Protein AF-A0A8S3I691-F1 (afdb_monomer_lite)

pLDDT: mean 92.96, std 3.78, range [67.19, 96.25]

Sequence (69 aa):
VLARLIGVDEPEIDHWSSQNLQYPAGRVISTWCNSTSPPPTVAQLYFLLSTNQLNRLDLARHIETMYRI

Secondary structure (DSSP, 8-state):
-HHHHTT--HHHHHHHHHTT-S-HHHHHHHHHHHHSSSPPPHHHHHHHHHSTTT--HHHHHHHHHHHT-

Foldseek 3Di:
DLLVVLPNDPVVVVVLVVPPDPCSVVVSQVCQQVVDVPGDDLVVVLVVCVDPVNVNVVVSVVSCVVPVD

Radius of gyration: 12.63 Å; chains: 1; bounding box: 25×25×31 Å

InterPro domains:
  IPR000488 Death domain [PS50017] (1-67)
  IPR011029 Death-like domain superfamily [G3DSA:1.10.533.10] (1-68)

Structure (mmCIF, N/CA/C/O backbone):
data_AF-A0A8S3I691-F1
#
_entry.id   AF-A0A8S3I691-F1
#
loop_
_atom_site.group_PDB
_atom_site.id
_atom_site.type_symbol
_atom_site.label_atom_id
_atom_site.label_alt_id
_atom_site.label_comp_id
_atom_site.label_asym_id
_atom_site.label_entity_id
_atom_site.label_seq_id
_atom_site.pdbx_PDB_ins_code
_atom_site.Cartn_x
_atom_site.Cartn_y
_atom_site.Cartn_z
_atom_site.occupancy
_atom_site.B_iso_or_equiv
_atom_site.auth_seq_id
_atom_site.auth_comp_id
_atom_site.auth_asym_id
_atom_site.auth_atom_id
_atom_site.pdbx_PDB_model_num
ATOM 1 N N . VAL A 1 1 ? -1.598 -0.021 -8.886 1.00 87.88 1 VAL A N 1
ATOM 2 C CA . VAL A 1 1 ? -2.554 0.987 -8.354 1.00 87.88 1 VAL A CA 1
ATOM 3 C C . VAL A 1 1 ? -2.026 1.648 -7.087 1.00 87.88 1 VAL A C 1
ATOM 5 O O . VAL A 1 1 ? -1.697 2.816 -7.179 1.00 87.88 1 VAL A O 1
ATOM 8 N N . LEU A 1 2 ? -1.853 0.936 -5.960 1.00 92.50 2 LEU A N 1
ATOM 9 C CA . LEU A 1 2 ? -1.352 1.537 -4.706 1.00 92.50 2 LEU A CA 1
ATOM 10 C C . LEU A 1 2 ? -0.039 2.318 -4.887 1.00 92.50 2 LEU A C 1
ATOM 12 O O . LEU A 1 2 ? 0.018 3.464 -4.475 1.00 92.50 2 LEU A O 1
ATOM 16 N N . ALA A 1 3 ? 0.959 1.733 -5.562 1.00 94.00 3 ALA A N 1
ATOM 17 C CA . ALA A 1 3 ? 2.252 2.376 -5.826 1.00 94.00 3 ALA A CA 1
ATOM 18 C C . ALA A 1 3 ? 2.114 3.762 -6.486 1.00 94.00 3 ALA A C 1
ATOM 20 O O . ALA A 1 3 ? 2.721 4.721 -6.035 1.00 94.00 3 ALA A O 1
ATOM 21 N N . ARG A 1 4 ? 1.223 3.892 -7.475 1.00 94.50 4 ARG A N 1
ATOM 22 C CA . ARG A 1 4 ? 0.931 5.173 -8.138 1.00 94.50 4 ARG A CA 1
ATOM 23 C C . ARG A 1 4 ? 0.280 6.175 -7.187 1.00 94.50 4 ARG A C 1
ATOM 25 O O . ARG A 1 4 ? 0.625 7.347 -7.195 1.00 94.50 4 ARG A O 1
ATOM 32 N N . LEU A 1 5 ? -0.655 5.712 -6.353 1.00 91.69 5 LEU A N 1
ATOM 33 C CA . LEU A 1 5 ? -1.381 6.570 -5.409 1.00 91.69 5 LEU A CA 1
ATOM 34 C C . LEU A 1 5 ? -0.477 7.166 -4.328 1.00 91.69 5 LEU A C 1
ATOM 36 O O . LEU A 1 5 ? -0.755 8.258 -3.847 1.00 91.69 5 LEU A O 1
ATOM 40 N N . ILE A 1 6 ? 0.593 6.463 -3.961 1.00 91.88 6 ILE A N 1
ATOM 41 C CA . ILE A 1 6 ? 1.586 6.945 -2.994 1.00 91.88 6 ILE A CA 1
ATOM 42 C C . ILE A 1 6 ? 2.757 7.692 -3.662 1.00 91.88 6 ILE A C 1
ATOM 44 O O . ILE A 1 6 ? 3.717 8.035 -2.979 1.00 91.88 6 ILE A O 1
ATOM 48 N N . GLY A 1 7 ? 2.690 7.929 -4.979 1.00 92.06 7 GLY A N 1
ATOM 49 C CA . GLY A 1 7 ? 3.675 8.719 -5.722 1.00 92.06 7 GLY A CA 1
ATOM 50 C C . GLY A 1 7 ? 4.931 7.971 -6.178 1.00 92.06 7 GLY A C 1
ATOM 51 O O . GLY A 1 7 ? 5.948 8.617 -6.392 1.00 92.06 7 GLY A O 1
ATOM 52 N N . VAL A 1 8 ? 4.894 6.641 -6.316 1.00 94.38 8 VAL A N 1
ATOM 53 C CA . VAL A 1 8 ? 5.989 5.884 -6.956 1.00 94.38 8 VAL A CA 1
ATOM 54 C C . VAL A 1 8 ? 5.911 6.062 -8.473 1.00 94.38 8 VAL A C 1
ATOM 56 O O . VAL A 1 8 ? 4.839 5.888 -9.061 1.00 94.38 8 VAL A O 1
ATOM 59 N N . ASP A 1 9 ? 7.048 6.362 -9.097 1.00 94.50 9 ASP A N 1
ATOM 60 C CA . ASP A 1 9 ? 7.151 6.588 -10.539 1.00 94.50 9 ASP A CA 1
ATOM 61 C C . ASP A 1 9 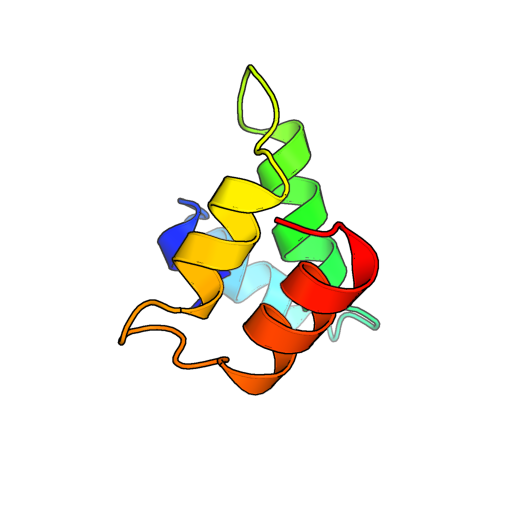? 6.945 5.295 -11.353 1.00 94.50 9 ASP A C 1
ATOM 63 O O . ASP A 1 9 ? 7.369 4.208 -10.954 1.00 94.50 9 ASP A O 1
ATOM 67 N N . GLU A 1 10 ? 6.345 5.405 -12.546 1.00 94.31 10 GLU A N 1
ATOM 68 C CA . GLU A 1 10 ? 6.080 4.247 -13.423 1.00 94.31 10 GLU A CA 1
ATOM 69 C C . GLU A 1 10 ? 7.326 3.402 -13.743 1.00 94.31 10 GLU A C 1
ATOM 71 O O . GLU A 1 10 ? 7.230 2.180 -13.629 1.00 94.31 10 GLU A O 1
ATOM 76 N N . PRO A 1 11 ? 8.510 3.974 -14.054 1.00 96.25 11 PRO A N 1
ATOM 77 C CA . PRO A 1 11 ? 9.701 3.165 -14.314 1.00 96.25 11 PRO A CA 1
ATOM 78 C C . PRO A 1 11 ? 10.125 2.308 -13.115 1.00 96.25 11 PRO A C 1
ATOM 80 O O . PRO A 1 11 ? 10.632 1.199 -13.289 1.00 96.25 11 PRO A O 1
ATOM 83 N N . GLU A 1 12 ? 9.912 2.795 -11.890 1.00 94.75 12 GLU A N 1
ATOM 84 C CA . GLU A 1 12 ? 10.206 2.034 -10.676 1.00 94.75 12 GLU A CA 1
ATOM 85 C C . GLU A 1 12 ? 9.170 0.921 -10.453 1.00 94.75 12 GLU A C 1
ATOM 87 O O . GLU A 1 12 ? 9.532 -0.207 -10.103 1.00 94.75 12 GLU A O 1
ATOM 92 N N . ILE A 1 13 ? 7.892 1.193 -10.737 1.00 95.00 13 ILE A N 1
ATOM 93 C CA . ILE A 1 13 ? 6.822 0.184 -10.706 1.00 95.00 13 ILE A CA 1
ATOM 94 C C . ILE A 1 13 ? 7.097 -0.933 -11.720 1.00 95.00 13 ILE A C 1
ATOM 96 O O . ILE A 1 13 ? 6.971 -2.117 -11.382 1.00 95.00 13 ILE A O 1
ATOM 100 N N . ASP A 1 14 ? 7.493 -0.576 -12.940 1.00 94.94 14 ASP A N 1
ATOM 101 C CA . ASP A 1 14 ? 7.846 -1.525 -13.998 1.00 94.94 14 ASP A CA 1
ATOM 102 C C . ASP A 1 14 ? 9.059 -2.363 -13.585 1.00 94.94 14 ASP A C 1
ATOM 104 O O . ASP A 1 14 ? 9.050 -3.595 -13.698 1.00 94.94 14 ASP A O 1
ATOM 108 N N . HIS A 1 15 ? 10.072 -1.715 -13.004 1.00 95.12 15 HIS A N 1
ATOM 109 C CA . HIS A 1 15 ? 11.241 -2.401 -12.473 1.00 95.12 15 HIS A CA 1
ATOM 110 C C . HIS A 1 15 ? 10.861 -3.423 -11.393 1.00 95.12 15 HIS A C 1
ATOM 112 O O . HIS A 1 15 ? 11.254 -4.586 -11.488 1.00 95.12 15 HIS A O 1
ATOM 118 N N . TRP A 1 16 ? 10.051 -3.054 -10.397 1.00 94.75 16 TRP A N 1
ATOM 119 C CA . TRP A 1 16 ? 9.602 -3.993 -9.361 1.00 94.75 16 TRP A CA 1
ATOM 120 C C . TRP A 1 16 ? 8.758 -5.138 -9.921 1.00 94.75 16 TRP A C 1
ATOM 122 O O . TRP A 1 16 ? 8.900 -6.278 -9.471 1.00 94.75 16 TRP A O 1
ATOM 132 N N . SER A 1 17 ? 7.921 -4.855 -10.918 1.00 91.69 17 SER A N 1
ATOM 133 C CA . SER A 1 17 ? 7.094 -5.865 -11.588 1.00 91.69 17 SER A CA 1
ATOM 134 C C . SER A 1 17 ? 7.944 -6.899 -12.335 1.00 91.69 17 SER A C 1
ATOM 136 O O . SER A 1 17 ? 7.562 -8.065 -12.409 1.00 91.69 17 SER A O 1
ATOM 138 N N . SER A 1 18 ? 9.134 -6.510 -12.807 1.00 95.19 18 SER A N 1
ATOM 139 C CA . SER A 1 18 ? 10.092 -7.417 -13.456 1.00 95.19 18 SER A CA 1
ATOM 140 C C . SER A 1 18 ? 10.858 -8.335 -12.487 1.00 95.19 18 SER A C 1
ATOM 142 O O . SER A 1 18 ? 11.376 -9.368 -12.903 1.00 95.19 18 SER A O 1
ATOM 144 N N . GLN A 1 19 ? 10.926 -7.995 -11.191 1.00 92.31 19 GLN A N 1
ATOM 145 C CA . GLN A 1 19 ? 11.782 -8.681 -10.207 1.00 92.31 19 GLN A CA 1
ATOM 146 C C . GLN A 1 19 ? 11.160 -9.920 -9.540 1.00 92.31 19 GLN A C 1
ATOM 148 O O . GLN A 1 19 ? 11.806 -10.521 -8.685 1.00 92.31 19 GLN A O 1
ATOM 153 N N . ASN A 1 20 ? 9.928 -10.307 -9.890 1.00 89.88 20 ASN A N 1
ATOM 154 C CA . ASN A 1 20 ? 9.188 -11.411 -9.254 1.00 89.88 20 ASN A CA 1
ATOM 155 C C . ASN A 1 20 ? 9.268 -11.384 -7.710 1.00 89.88 20 ASN A C 1
ATOM 157 O O . ASN A 1 20 ? 9.685 -12.341 -7.054 1.00 89.88 20 ASN A O 1
ATOM 161 N N . LEU A 1 21 ? 8.934 -10.231 -7.127 1.00 92.31 21 LEU A N 1
ATOM 162 C CA . LEU A 1 21 ? 9.074 -9.989 -5.693 1.00 92.31 21 LEU A CA 1
ATOM 163 C C . LEU A 1 21 ? 8.182 -10.926 -4.870 1.00 92.31 21 LEU A C 1
ATOM 165 O O . LEU A 1 21 ? 6.992 -11.052 -5.143 1.00 92.31 21 LEU A O 1
ATOM 169 N N . GLN A 1 22 ? 8.728 -11.483 -3.784 1.00 93.12 22 GLN A N 1
ATOM 170 C CA . GLN A 1 22 ? 7.969 -12.322 -2.848 1.00 93.12 22 GLN A CA 1
ATOM 171 C C . GLN A 1 22 ? 6.829 -11.549 -2.157 1.00 93.12 22 GLN A C 1
ATOM 173 O O . GLN A 1 22 ? 5.758 -12.101 -1.924 1.00 93.12 22 GLN A O 1
ATOM 178 N N . TYR A 1 23 ? 7.044 -10.260 -1.856 1.00 92.75 23 TYR A N 1
ATOM 179 C CA . TYR A 1 23 ? 6.064 -9.394 -1.189 1.00 92.75 23 TYR A CA 1
ATOM 180 C C . TYR A 1 23 ? 5.965 -8.013 -1.862 1.00 92.75 23 TYR A C 1
ATOM 182 O O . TYR A 1 23 ? 6.446 -7.017 -1.311 1.00 92.75 23 TYR A O 1
ATOM 190 N N . PRO A 1 24 ? 5.321 -7.904 -3.040 1.00 92.44 24 PRO A N 1
ATOM 191 C CA . PRO A 1 24 ? 5.243 -6.645 -3.784 1.00 92.44 24 PRO A CA 1
ATOM 192 C C . PRO A 1 24 ? 4.555 -5.528 -2.986 1.00 92.44 24 PRO A C 1
ATOM 194 O O . PRO A 1 24 ? 5.041 -4.402 -2.944 1.00 92.44 24 PRO A O 1
ATOM 197 N N . ALA A 1 25 ? 3.465 -5.843 -2.278 1.00 91.19 25 ALA A N 1
ATOM 198 C CA . ALA A 1 25 ? 2.755 -4.872 -1.441 1.00 91.19 25 ALA A CA 1
ATOM 199 C C . ALA A 1 25 ? 3.609 -4.374 -0.261 1.00 91.19 25 ALA A C 1
ATOM 201 O O . ALA A 1 25 ? 3.565 -3.192 0.071 1.00 91.19 25 ALA A O 1
ATOM 202 N N . GLY A 1 26 ? 4.425 -5.255 0.331 1.00 93.81 26 GLY A N 1
ATOM 203 C CA . GLY A 1 26 ? 5.358 -4.892 1.399 1.00 93.81 26 GLY A CA 1
ATOM 204 C C . GLY A 1 26 ? 6.431 -3.919 0.916 1.00 93.81 26 GLY A C 1
ATOM 205 O O . GLY A 1 26 ? 6.725 -2.949 1.609 1.00 93.81 26 GLY A O 1
ATOM 206 N N . ARG A 1 27 ? 6.951 -4.114 -0.306 1.00 95.19 27 ARG A N 1
ATOM 207 C CA . ARG A 1 27 ? 7.877 -3.155 -0.926 1.00 95.19 27 ARG A CA 1
ATOM 208 C C . ARG A 1 27 ? 7.230 -1.784 -1.106 1.00 95.19 27 ARG A C 1
ATOM 210 O O . ARG A 1 27 ? 7.809 -0.795 -0.681 1.00 95.19 27 ARG A O 1
ATOM 217 N N . VAL A 1 28 ? 6.021 -1.736 -1.664 1.00 95.38 28 VAL A N 1
ATOM 21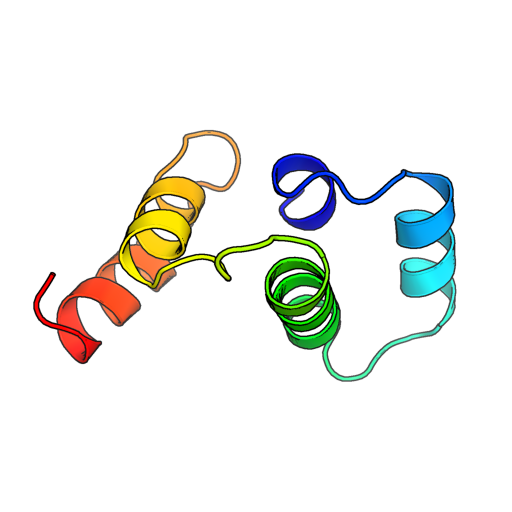8 C CA . VAL A 1 28 ? 5.285 -0.481 -1.896 1.00 95.38 28 VAL A CA 1
ATOM 219 C C . VAL A 1 28 ? 5.063 0.287 -0.587 1.00 95.38 28 VAL A C 1
ATOM 221 O O . VAL A 1 28 ? 5.358 1.477 -0.519 1.00 95.38 28 VAL A O 1
ATOM 224 N N . ILE A 1 29 ? 4.594 -0.390 0.468 1.00 94.12 29 ILE A N 1
ATOM 225 C CA . ILE A 1 29 ? 4.383 0.243 1.780 1.00 94.12 29 ILE A CA 1
ATOM 226 C C . ILE A 1 29 ? 5.712 0.681 2.406 1.00 94.12 29 ILE A C 1
ATOM 228 O O . ILE A 1 29 ? 5.795 1.787 2.933 1.00 94.12 29 ILE A O 1
ATOM 232 N N . SER A 1 30 ? 6.764 -0.138 2.315 1.00 94.56 30 SER A N 1
ATOM 233 C CA . SER A 1 30 ? 8.086 0.238 2.823 1.00 94.56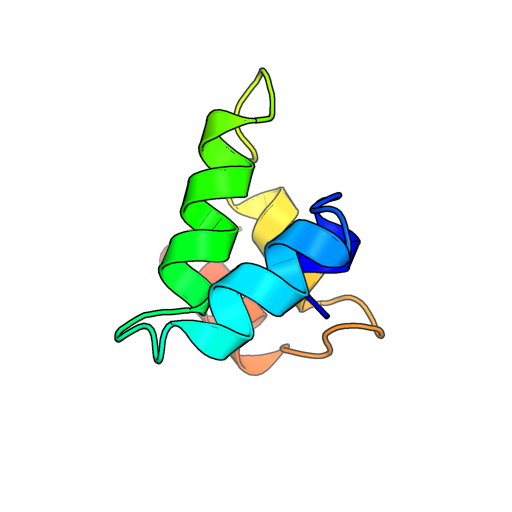 30 SER A CA 1
ATOM 234 C C . SER A 1 30 ? 8.629 1.484 2.127 1.00 94.56 30 SER A C 1
ATOM 236 O O . SER A 1 30 ? 9.177 2.351 2.804 1.00 94.56 30 SER A O 1
ATOM 238 N N . THR A 1 31 ? 8.481 1.590 0.804 1.00 95.06 31 THR A N 1
ATOM 239 C CA . THR A 1 31 ? 8.893 2.786 0.062 1.00 95.06 31 THR A CA 1
ATOM 240 C C . THR A 1 31 ? 8.113 4.004 0.534 1.00 95.06 31 THR A C 1
ATOM 242 O O . THR A 1 31 ? 8.732 5.025 0.813 1.00 95.06 31 THR A O 1
ATOM 245 N N . TRP A 1 32 ? 6.793 3.885 0.723 1.00 95.25 32 TRP A N 1
ATOM 246 C CA . TRP A 1 32 ? 5.965 4.984 1.228 1.00 95.25 32 TRP A CA 1
ATOM 247 C C . TRP A 1 32 ? 6.442 5.498 2.588 1.00 95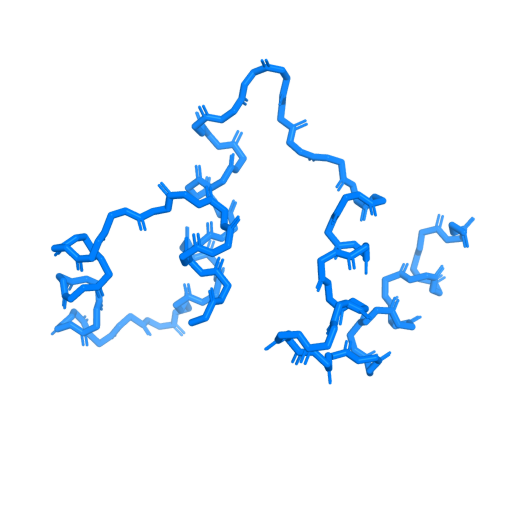.25 32 TRP A C 1
ATOM 249 O O . TRP A 1 32 ? 6.635 6.696 2.771 1.00 95.25 32 TRP A O 1
ATOM 259 N N . CYS A 1 33 ? 6.686 4.584 3.531 1.00 95.19 33 CYS A N 1
ATOM 260 C CA . CYS A 1 33 ? 7.138 4.936 4.874 1.00 95.19 33 CYS A CA 1
ATOM 261 C C . CYS A 1 33 ? 8.507 5.622 4.895 1.00 95.19 33 CYS A C 1
ATOM 263 O O . CYS A 1 33 ? 8.763 6.422 5.791 1.00 95.19 33 CYS A O 1
ATOM 265 N N . ASN A 1 34 ? 9.368 5.309 3.925 1.00 94.94 34 ASN A N 1
ATOM 266 C CA . ASN A 1 34 ? 10.721 5.849 3.842 1.00 94.94 34 ASN A CA 1
ATOM 267 C C . ASN A 1 34 ? 10.810 7.140 3.012 1.00 94.94 34 ASN A C 1
ATOM 269 O O . ASN A 1 34 ? 11.757 7.902 3.196 1.00 94.94 34 ASN A O 1
ATOM 273 N N . SER A 1 35 ? 9.870 7.384 2.093 1.00 91.62 35 SER A N 1
ATOM 274 C CA . SER A 1 35 ? 9.912 8.537 1.185 1.00 91.62 35 SER A CA 1
ATOM 275 C C . SER A 1 35 ? 9.195 9.778 1.722 1.00 91.62 35 SER A C 1
ATOM 277 O O . SER A 1 35 ? 9.511 10.890 1.300 1.00 91.62 35 SER A O 1
ATOM 279 N N . THR A 1 36 ? 8.257 9.628 2.662 1.00 90.12 36 THR A N 1
ATOM 280 C CA . THR A 1 36 ? 7.515 10.755 3.249 1.00 90.12 36 THR A CA 1
ATOM 281 C C . THR A 1 36 ? 8.024 11.121 4.642 1.00 90.12 36 THR A C 1
ATOM 283 O O . THR A 1 36 ? 8.221 10.247 5.484 1.00 90.12 36 THR A O 1
ATOM 286 N N . SER A 1 37 ? 8.166 12.423 4.914 1.00 90.50 37 SER A N 1
ATOM 287 C CA . SER A 1 37 ? 8.473 12.959 6.244 1.00 90.50 37 SER A CA 1
ATOM 288 C C . SER A 1 37 ? 7.397 13.977 6.657 1.00 90.50 37 SER A C 1
ATOM 290 O O . SER A 1 37 ? 7.296 15.025 6.015 1.00 90.50 37 SER A O 1
ATOM 292 N N . PRO A 1 38 ? 6.574 13.698 7.688 1.00 91.69 38 PRO A N 1
ATOM 293 C CA . PRO A 1 38 ? 6.588 12.494 8.525 1.00 91.69 38 PRO A CA 1
ATOM 294 C C . PRO A 1 38 ? 6.135 11.226 7.768 1.00 91.69 38 PRO A C 1
ATOM 296 O O . PRO A 1 38 ? 5.458 11.343 6.743 1.00 91.69 38 PRO A O 1
ATOM 299 N N . PRO A 1 39 ? 6.473 10.020 8.273 1.00 94.75 39 PRO A N 1
ATOM 300 C CA . PRO A 1 39 ? 5.953 8.766 7.736 1.00 94.75 39 PRO A CA 1
ATOM 301 C C . PRO A 1 39 ? 4.417 8.734 7.744 1.00 94.75 39 PRO A C 1
ATOM 303 O O . PRO A 1 39 ? 3.789 9.366 8.603 1.00 94.75 39 PRO A O 1
ATOM 306 N N . PRO A 1 40 ? 3.794 7.975 6.831 1.00 94.94 40 PRO A N 1
ATOM 307 C CA . PRO A 1 40 ? 2.355 7.909 6.729 1.00 94.94 40 PRO A CA 1
ATOM 308 C C . PRO A 1 40 ? 1.767 7.153 7.922 1.00 94.94 40 PRO A C 1
ATOM 310 O O . PRO A 1 40 ? 2.327 6.186 8.440 1.00 94.94 40 PRO A O 1
ATOM 313 N N . THR A 1 41 ? 0.598 7.600 8.355 1.00 94.38 41 THR A N 1
ATOM 314 C CA . THR A 1 41 ? -0.137 7.028 9.482 1.00 94.38 41 THR A CA 1
ATOM 315 C C . THR A 1 41 ? -1.033 5.872 9.044 1.00 94.38 41 THR A C 1
ATOM 317 O O . THR A 1 41 ? -1.446 5.765 7.886 1.00 94.38 41 THR A O 1
ATOM 320 N N . VAL A 1 42 ? -1.430 5.038 10.007 1.00 93.88 42 VAL A N 1
ATOM 321 C CA . VAL A 1 42 ? -2.398 3.957 9.768 1.00 93.88 42 VAL A CA 1
ATOM 322 C C . VAL A 1 42 ? -3.744 4.507 9.267 1.00 93.88 42 VAL A C 1
ATOM 324 O O . VAL A 1 42 ? -4.358 3.908 8.388 1.00 93.88 42 VAL A O 1
ATOM 327 N N . ALA A 1 43 ? -4.166 5.684 9.741 1.00 93.31 43 ALA A N 1
ATOM 328 C CA . ALA A 1 43 ? -5.380 6.352 9.268 1.00 93.31 43 ALA A CA 1
ATOM 329 C C . ALA A 1 43 ? -5.293 6.757 7.782 1.00 93.31 43 ALA A C 1
ATOM 331 O O . ALA A 1 43 ? -6.269 6.628 7.044 1.00 93.31 43 ALA A O 1
ATOM 332 N N . GLN A 1 44 ? -4.118 7.191 7.309 1.00 94.06 44 GLN A N 1
ATOM 333 C CA . GLN A 1 44 ? -3.904 7.487 5.886 1.00 94.06 44 GLN A CA 1
ATOM 334 C C . GLN A 1 44 ? -3.947 6.217 5.030 1.00 94.06 44 GLN A C 1
ATOM 336 O O . GLN A 1 44 ? -4.522 6.234 3.940 1.00 94.06 44 GLN A O 1
ATOM 341 N N . LEU A 1 45 ? -3.400 5.101 5.525 1.00 94.25 45 LEU A N 1
ATOM 342 C CA . LEU A 1 45 ? -3.519 3.808 4.848 1.00 94.25 45 LEU A CA 1
ATOM 343 C C . LEU A 1 45 ? -4.984 3.342 4.782 1.00 94.25 45 LEU A C 1
ATOM 345 O O . LEU A 1 45 ? -5.442 2.933 3.715 1.00 94.25 45 LEU A O 1
ATOM 349 N N . TYR A 1 46 ? -5.733 3.456 5.883 1.00 94.50 46 TYR A N 1
ATOM 350 C CA . TYR A 1 46 ? -7.173 3.175 5.922 1.00 94.50 46 TYR A CA 1
ATOM 351 C C . TYR A 1 46 ? -7.943 3.999 4.880 1.00 94.50 46 TYR A C 1
ATOM 353 O O . TYR A 1 46 ? -8.739 3.448 4.111 1.00 94.50 46 TYR A O 1
ATOM 361 N N . PHE A 1 47 ? -7.667 5.306 4.809 1.00 93.69 47 PHE A N 1
ATOM 362 C CA . PHE A 1 47 ? -8.304 6.195 3.843 1.00 93.69 47 PHE A CA 1
ATOM 363 C C . PHE A 1 47 ? -8.019 5.755 2.405 1.00 93.69 47 PHE A C 1
ATOM 365 O O . PHE A 1 47 ? -8.960 5.584 1.632 1.00 93.69 47 PHE A O 1
ATOM 372 N N . LEU A 1 48 ? -6.751 5.493 2.058 1.00 94.62 48 LEU A N 1
ATOM 373 C CA . LEU A 1 48 ? -6.373 5.027 0.720 1.00 94.62 48 LEU A CA 1
ATOM 374 C C . LEU A 1 48 ? -7.106 3.739 0.334 1.00 94.62 48 LEU A C 1
ATOM 376 O O . LEU A 1 48 ? -7.670 3.663 -0.758 1.00 94.62 48 LEU A O 1
ATOM 380 N N . LEU A 1 49 ? -7.145 2.748 1.226 1.00 94.81 49 LEU A N 1
ATOM 381 C CA . LEU A 1 49 ? -7.827 1.473 0.972 1.00 94.81 49 LEU A CA 1
ATOM 382 C C . LEU A 1 49 ? -9.336 1.642 0.745 1.00 94.81 49 LEU A C 1
ATOM 384 O O . LEU A 1 49 ? -9.926 0.868 -0.010 1.00 94.81 49 LEU A O 1
ATOM 388 N N . SER A 1 50 ? -9.929 2.670 1.353 1.00 93.38 50 SER A N 1
ATOM 389 C CA . SER A 1 50 ? -11.352 3.006 1.242 1.00 93.38 50 SER A CA 1
ATOM 390 C C . SER A 1 50 ? -11.692 3.881 0.031 1.00 93.38 50 SER A C 1
ATOM 392 O O . SER A 1 50 ? -12.867 4.117 -0.244 1.00 93.38 50 SER A O 1
ATOM 394 N N . THR A 1 51 ? -10.693 4.365 -0.716 1.00 93.56 51 THR A N 1
ATOM 395 C CA . THR A 1 51 ? -10.937 5.116 -1.956 1.00 93.56 51 THR A CA 1
ATOM 396 C C . THR A 1 51 ? -11.524 4.219 -3.043 1.00 93.56 51 THR A C 1
ATOM 398 O O . THR A 1 51 ? -11.197 3.037 -3.133 1.00 93.56 51 THR A O 1
ATOM 401 N N . ASN A 1 52 ? -12.298 4.799 -3.963 1.00 92.06 52 ASN A N 1
ATOM 402 C CA . ASN A 1 52 ? -12.830 4.072 -5.124 1.00 92.06 52 ASN A CA 1
ATOM 403 C C . ASN A 1 52 ? -11.735 3.461 -6.019 1.00 92.06 52 ASN A C 1
ATOM 405 O O . ASN A 1 52 ? -11.990 2.493 -6.727 1.00 92.06 52 ASN A O 1
ATOM 409 N N . GLN A 1 53 ? -10.522 4.024 -6.004 1.00 93.12 53 GLN A N 1
ATOM 410 C CA . GLN A 1 53 ? -9.404 3.559 -6.829 1.00 93.12 53 GLN A CA 1
ATOM 411 C C . GLN A 1 53 ? -8.846 2.218 -6.344 1.00 93.12 53 GLN A C 1
ATOM 413 O O . GLN A 1 53 ? -8.454 1.391 -7.166 1.00 93.12 53 GLN A O 1
ATOM 418 N N . LEU A 1 54 ? -8.788 2.001 -5.025 1.00 92.88 54 LEU A N 1
ATOM 419 C CA . LEU A 1 54 ? -8.340 0.733 -4.445 1.00 92.88 54 LEU A CA 1
ATOM 420 C C . LEU A 1 54 ? -9.509 -0.191 -4.109 1.00 92.88 54 LEU A C 1
ATOM 422 O O . LEU A 1 54 ? -9.407 -1.390 -4.354 1.00 92.88 54 LEU A O 1
ATOM 426 N N . ASN A 1 55 ? -10.593 0.363 -3.564 1.00 93.19 55 ASN A N 1
ATOM 427 C CA . ASN A 1 55 ? -11.806 -0.338 -3.150 1.00 93.19 55 ASN A CA 1
ATOM 428 C C . ASN A 1 55 ? -11.514 -1.633 -2.363 1.00 93.19 55 ASN A C 1
ATOM 430 O O . ASN A 1 55 ? -12.105 -2.687 -2.598 1.00 93.19 55 ASN A O 1
ATOM 434 N N . ARG A 1 56 ? -10.556 -1.559 -1.431 1.00 94.75 56 ARG A N 1
ATOM 435 C CA . ARG A 1 56 ? -10.144 -2.662 -0.549 1.00 94.75 56 ARG A CA 1
ATOM 436 C C . ARG A 1 56 ? -10.761 -2.497 0.832 1.00 94.75 56 ARG A C 1
ATOM 438 O O . ARG A 1 56 ? -10.063 -2.442 1.844 1.00 94.75 56 ARG A O 1
ATOM 445 N N . LEU A 1 57 ? -12.092 -2.412 0.859 1.00 95.00 57 LEU A N 1
ATOM 446 C CA . LEU A 1 57 ? -12.876 -2.259 2.089 1.00 95.00 57 LEU A CA 1
ATOM 447 C C . LEU A 1 57 ? -12.692 -3.440 3.054 1.00 95.00 57 LEU A C 1
ATOM 449 O O . LEU A 1 57 ? -12.815 -3.271 4.263 1.00 95.00 57 LEU A O 1
ATOM 453 N N . ASP A 1 58 ? -12.363 -4.622 2.529 1.00 95.50 58 ASP A N 1
ATOM 454 C CA . ASP A 1 58 ? -11.971 -5.798 3.309 1.00 95.50 58 ASP A CA 1
ATOM 455 C C . ASP A 1 58 ? -10.735 -5.514 4.176 1.00 95.50 58 ASP A C 1
ATOM 457 O O . ASP A 1 58 ? -10.749 -5.744 5.387 1.00 95.50 58 ASP A O 1
ATOM 461 N N . LEU A 1 59 ? -9.690 -4.947 3.570 1.00 94.69 59 LEU A N 1
ATOM 462 C CA . LEU A 1 59 ? -8.456 -4.588 4.267 1.00 94.69 59 LEU A CA 1
ATOM 463 C C . LEU A 1 59 ? -8.643 -3.358 5.157 1.00 94.69 59 LEU A C 1
ATOM 465 O O . LEU A 1 59 ? -8.098 -3.324 6.258 1.00 94.69 59 LEU A O 1
ATOM 469 N N . ALA A 1 60 ? -9.430 -2.375 4.712 1.00 94.19 60 ALA A N 1
ATOM 470 C CA . ALA A 1 60 ? -9.738 -1.189 5.507 1.00 94.19 60 ALA A CA 1
ATOM 471 C C . ALA A 1 60 ? -10.412 -1.570 6.836 1.00 94.19 60 ALA A C 1
ATOM 473 O O . ALA A 1 60 ? -9.932 -1.170 7.894 1.00 94.19 60 ALA A O 1
ATOM 474 N N . ARG A 1 61 ? -11.436 -2.437 6.800 1.00 94.50 61 ARG A N 1
ATOM 475 C CA . ARG A 1 61 ? -12.106 -2.957 8.010 1.00 94.50 61 ARG A CA 1
ATOM 476 C C . ARG A 1 61 ? -11.177 -3.778 8.898 1.00 94.50 61 ARG A C 1
ATOM 478 O O . ARG A 1 61 ? -11.290 -3.738 10.122 1.00 94.50 61 ARG A O 1
ATOM 485 N N . HIS A 1 62 ? -10.262 -4.542 8.299 1.00 94.88 62 HIS A N 1
ATOM 486 C CA . HIS A 1 62 ? -9.273 -5.291 9.071 1.00 94.88 62 HIS A CA 1
ATOM 487 C C . HIS A 1 62 ? -8.352 -4.346 9.860 1.00 94.88 62 HIS A C 1
ATOM 489 O O . HIS A 1 62 ? -8.121 -4.563 11.048 1.00 94.88 62 HIS A O 1
ATOM 495 N N . ILE A 1 63 ? -7.889 -3.263 9.229 1.00 92.69 63 ILE A N 1
ATOM 496 C CA . ILE A 1 63 ? -7.085 -2.223 9.885 1.00 92.69 63 ILE A CA 1
ATOM 497 C C . ILE A 1 63 ? -7.893 -1.496 10.964 1.00 92.69 63 ILE A C 1
ATOM 499 O O . ILE A 1 63 ? -7.406 -1.343 12.081 1.00 92.69 63 ILE A O 1
ATOM 503 N N . GLU A 1 64 ? -9.129 -1.102 10.663 1.00 91.19 64 GLU A N 1
ATOM 504 C CA . GLU A 1 64 ? -10.051 -0.469 11.614 1.00 91.19 64 GLU A CA 1
ATOM 505 C C . GLU A 1 64 ? -10.220 -1.330 12.877 1.00 91.19 64 GLU A C 1
ATOM 507 O O . GLU A 1 64 ? -10.053 -0.849 13.995 1.00 91.19 64 GLU A O 1
ATOM 512 N N . THR A 1 65 ? -10.418 -2.642 12.705 1.00 93.00 65 THR A N 1
ATOM 513 C CA . THR A 1 65 ? -10.541 -3.598 13.818 1.00 93.00 65 THR A CA 1
ATOM 514 C C . THR A 1 65 ? -9.249 -3.709 14.633 1.00 93.00 65 THR A C 1
ATOM 516 O O . THR A 1 65 ? -9.290 -3.727 15.864 1.00 93.00 65 THR A O 1
ATOM 519 N N . MET A 1 66 ? -8.098 -3.788 13.960 1.00 93.50 66 MET A N 1
ATOM 520 C CA . MET A 1 66 ? -6.790 -3.950 14.607 1.00 93.50 66 MET A CA 1
ATOM 521 C C . MET A 1 66 ? -6.366 -2.712 15.404 1.00 93.50 66 MET A C 1
ATOM 523 O O . MET A 1 66 ? -5.742 -2.846 16.455 1.00 93.50 66 MET A O 1
ATOM 527 N N . TYR A 1 67 ? -6.704 -1.518 14.915 1.00 87.81 67 TYR A N 1
ATOM 528 C CA . TYR A 1 67 ? -6.204 -0.254 15.458 1.00 87.81 67 TYR A CA 1
ATOM 529 C C . TYR A 1 67 ? -7.277 0.608 16.143 1.00 87.81 67 TYR A C 1
ATOM 531 O O . TYR A 1 67 ? -6.922 1.628 16.728 1.00 87.81 67 TYR A O 1
ATOM 539 N N . ARG A 1 68 ? -8.551 0.181 16.138 1.00 82.81 68 ARG A N 1
ATOM 540 C CA . ARG A 1 68 ? -9.708 0.891 16.727 1.00 82.81 68 ARG A CA 1
ATOM 541 C C . ARG A 1 68 ? -9.806 2.353 16.263 1.00 82.81 68 ARG A C 1
ATOM 543 O O . ARG A 1 68 ? -9.953 3.254 17.089 1.00 82.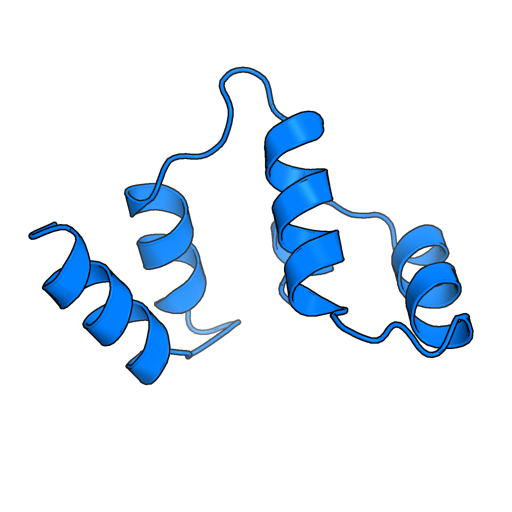81 68 ARG A O 1
ATOM 550 N N . ILE A 1 69 ? -9.641 2.551 14.957 1.00 67.19 69 ILE A N 1
ATOM 551 C CA . ILE A 1 69 ? -9.696 3.854 14.268 1.00 67.19 69 ILE A CA 1
ATOM 552 C C . ILE A 1 69 ? -11.149 4.217 13.977 1.00 67.19 69 ILE A C 1
ATOM 554 O O . ILE A 1 69 ? -11.924 3.270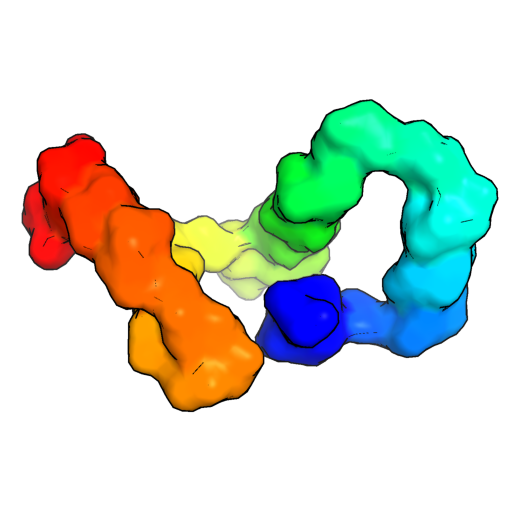 13.733 1.00 67.19 69 ILE A O 1
#

Organism: NCBI:txid392030